Protein AF-E3QR53-F1 (afdb_monomer)

Mean predicted aligned error: 7.01 Å

Secondary structure (DSSP, 8-state):
-HHHHHHHHH-TT----THHHHHTGGGTT-GGGS-SSHHHHHHHHHHHGGGSHHHIIIIIHHHHHHHHHHHHHHHHHHHHHHTT-----HHHHHHHHHHHHHHHHH-TT----SSHHHHHHHHT--GGGS----SSSPP----PPPPHHHHHHHHHHHHHHHHHTSSSTHHHHTT-

Sequence (176 aa):
MRQAKDIPTRRREFDKSSFLPDGMESMGYLHGIYTTGDKFKSNRQLIQDRMTSSFLDNHVGPAVLNKGLELVELWWLRAKLARGRPFSVKKDLEYTSLGVMLDFAFGSNWKHTALGPQVQLLSRLALEDIDIKTVDDPVSLPTVPLADFPNSVYEAPEVVEKTINALMPKLQTWWW

Structure (mmCIF, N/CA/C/O backbone):
data_AF-E3QR53-F1
#
_entry.id   AF-E3QR53-F1
#
loop_
_atom_site.group_PDB
_atom_site.id
_atom_site.type_symbol
_atom_site.label_atom_id
_atom_site.label_alt_id
_atom_site.label_comp_id
_atom_site.label_asym_id
_atom_site.label_entity_id
_atom_site.label_seq_id
_atom_site.pdbx_PDB_ins_code
_atom_site.Cartn_x
_atom_site.Cartn_y
_atom_site.Cartn_z
_atom_site.occupancy
_atom_site.B_iso_or_equiv
_atom_site.auth_seq_id
_atom_site.auth_comp_id
_atom_site.auth_asym_id
_atom_site.auth_atom_id
_atom_site.pdbx_PDB_model_num
ATOM 1 N N . MET A 1 1 ? 10.422 -17.665 24.958 1.00 70.44 1 MET A N 1
ATOM 2 C CA . MET A 1 1 ? 9.222 -17.615 24.081 1.00 70.44 1 MET A CA 1
ATOM 3 C C . MET A 1 1 ? 7.888 -17.871 24.798 1.00 70.44 1 MET A C 1
ATOM 5 O O . MET A 1 1 ? 6.932 -17.186 24.470 1.00 70.44 1 MET A O 1
ATOM 9 N N . ARG A 1 2 ? 7.779 -18.776 25.790 1.00 83.19 2 ARG A N 1
ATOM 10 C CA . ARG A 1 2 ? 6.499 -19.046 26.493 1.00 83.19 2 ARG A CA 1
ATOM 11 C C . ARG A 1 2 ? 5.877 -17.816 27.175 1.00 83.19 2 ARG A C 1
ATOM 13 O O . ARG A 1 2 ? 4.699 -17.553 26.982 1.00 83.19 2 ARG A O 1
ATOM 20 N N . GLN A 1 3 ? 6.677 -17.038 27.904 1.00 85.12 3 GLN A N 1
ATOM 21 C CA . GLN A 1 3 ? 6.207 -15.852 28.630 1.00 85.12 3 GLN A CA 1
ATOM 22 C C . GLN A 1 3 ? 5.618 -14.777 27.702 1.00 85.12 3 GLN A C 1
ATOM 24 O O . GLN A 1 3 ? 4.550 -14.249 27.981 1.00 85.12 3 GLN A O 1
ATOM 29 N N . ALA A 1 4 ? 6.260 -14.523 26.557 1.00 88.44 4 ALA A N 1
ATOM 30 C CA . ALA A 1 4 ? 5.781 -13.555 25.568 1.00 88.44 4 ALA A CA 1
ATOM 31 C C . ALA A 1 4 ? 4.427 -13.946 24.946 1.00 88.44 4 ALA A C 1
ATOM 33 O O . ALA A 1 4 ? 3.673 -13.075 24.538 1.00 88.44 4 ALA A O 1
ATOM 34 N N . LYS A 1 5 ? 4.099 -15.246 24.901 1.00 89.25 5 LYS A N 1
ATOM 35 C CA . LYS A 1 5 ? 2.783 -15.745 24.473 1.00 89.25 5 LYS A CA 1
ATOM 36 C C . LYS A 1 5 ? 1.761 -15.729 25.610 1.00 89.25 5 LYS A C 1
ATOM 38 O O . LYS A 1 5 ? 0.599 -15.407 25.375 1.00 89.25 5 LYS A O 1
ATOM 43 N N . ASP A 1 6 ? 2.176 -16.087 26.825 1.00 92.25 6 ASP A N 1
ATOM 44 C CA . ASP A 1 6 ? 1.280 -16.147 27.986 1.00 92.25 6 ASP A CA 1
ATOM 45 C C . ASP A 1 6 ? 0.747 -14.753 28.363 1.00 92.25 6 ASP A C 1
ATOM 47 O O . ASP A 1 6 ? -0.426 -14.649 28.716 1.00 92.25 6 ASP A O 1
ATOM 51 N N . ILE A 1 7 ? 1.556 -13.692 28.226 1.00 91.50 7 ILE A N 1
ATOM 52 C CA . ILE A 1 7 ? 1.143 -12.306 28.517 1.00 91.50 7 ILE A CA 1
ATOM 53 C C . ILE A 1 7 ? -0.128 -11.905 27.734 1.00 91.50 7 ILE A C 1
ATOM 55 O O . ILE A 1 7 ? -1.144 -11.676 28.380 1.00 91.50 7 ILE A O 1
ATOM 59 N N . PRO A 1 8 ? -0.158 -11.896 26.385 1.00 89.31 8 PRO A N 1
ATOM 60 C CA . PRO A 1 8 ? -1.335 -11.450 25.635 1.00 89.31 8 PRO A CA 1
ATOM 61 C C . PRO A 1 8 ? -2.498 -12.457 25.598 1.00 89.31 8 PRO A C 1
ATOM 63 O O . PRO A 1 8 ? -3.593 -12.090 25.185 1.00 89.31 8 PRO A O 1
ATOM 66 N N . THR A 1 9 ? -2.291 -13.731 25.967 1.00 88.38 9 THR A N 1
ATOM 67 C CA . THR A 1 9 ? -3.323 -14.782 25.796 1.00 88.38 9 THR A CA 1
ATOM 68 C C . THR A 1 9 ? -3.925 -15.316 27.092 1.00 88.38 9 THR A C 1
ATOM 70 O O . THR A 1 9 ? -5.036 -15.846 27.064 1.00 88.38 9 THR A O 1
ATOM 73 N N . ARG A 1 10 ? -3.214 -15.226 28.224 1.00 85.94 10 ARG A N 1
ATOM 74 C CA . ARG A 1 10 ? -3.618 -15.882 29.484 1.00 85.94 10 ARG A CA 1
ATOM 75 C C . ARG A 1 10 ? -3.564 -14.983 30.713 1.00 85.94 10 ARG A C 1
ATOM 77 O O . ARG A 1 10 ? -4.219 -15.303 31.701 1.00 85.94 10 ARG A O 1
ATOM 84 N N . ARG A 1 11 ? -2.796 -13.895 30.679 1.00 88.94 11 ARG A N 1
ATOM 85 C CA . ARG A 1 11 ? -2.593 -12.997 31.821 1.00 88.94 11 ARG A CA 1
ATOM 86 C C . ARG A 1 11 ? -3.458 -11.749 31.650 1.00 88.94 11 ARG A C 1
ATOM 88 O O . ARG A 1 11 ? -3.146 -10.886 30.842 1.00 88.94 11 ARG A O 1
ATOM 95 N N . ARG A 1 12 ? -4.572 -11.679 32.383 1.00 85.75 12 ARG A N 1
ATOM 96 C CA . ARG A 1 12 ? -5.559 -10.585 32.271 1.00 85.75 12 ARG A CA 1
ATOM 97 C C . ARG A 1 12 ? -5.142 -9.303 32.990 1.00 85.75 12 ARG A C 1
ATOM 99 O O . ARG A 1 12 ? -5.766 -8.272 32.789 1.00 85.75 12 ARG A O 1
ATOM 106 N N . GLU A 1 13 ? -4.123 -9.371 33.837 1.00 88.81 13 GLU A N 1
ATOM 107 C CA . GLU A 1 13 ? -3.541 -8.207 34.509 1.00 88.81 13 GLU A CA 1
ATOM 108 C C . GLU A 1 13 ? -2.696 -7.328 33.575 1.00 88.81 13 GLU A C 1
ATOM 110 O O . GLU A 1 13 ? -2.338 -6.216 33.952 1.00 88.81 13 GLU A O 1
ATOM 115 N N . PHE A 1 14 ? -2.369 -7.817 32.374 1.00 89.06 14 PHE A N 1
ATOM 116 C CA . PHE A 1 14 ? -1.702 -7.035 31.342 1.00 89.06 14 PHE A CA 1
ATOM 117 C C . PHE A 1 14 ? -2.712 -6.635 30.269 1.00 89.06 14 PHE A C 1
ATOM 119 O O . PHE A 1 14 ? -3.423 -7.475 29.722 1.00 89.06 14 PHE A O 1
ATOM 126 N N . ASP A 1 15 ? -2.728 -5.349 29.942 1.00 88.81 15 ASP A N 1
ATO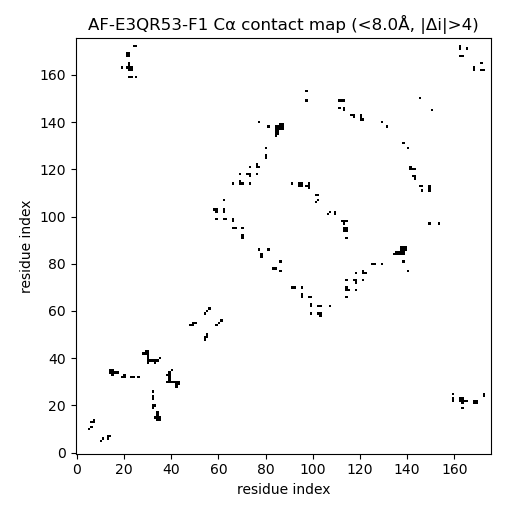M 127 C CA . ASP A 1 15 ? -3.497 -4.783 28.837 1.00 88.81 15 ASP A CA 1
ATOM 128 C C . ASP A 1 15 ? -2.623 -3.769 28.084 1.00 88.81 15 ASP A C 1
ATOM 130 O O . ASP A 1 15 ? -1.467 -3.526 28.453 1.00 88.81 15 ASP A O 1
ATOM 134 N N . LYS A 1 16 ? -3.156 -3.185 27.010 1.00 85.31 16 LYS A N 1
ATOM 135 C CA . LYS A 1 16 ? -2.484 -2.117 26.264 1.00 85.31 16 LYS A CA 1
ATOM 136 C C . LYS A 1 16 ? -2.142 -0.951 27.194 1.00 85.31 16 LYS A C 1
ATOM 138 O O . LYS A 1 16 ? -2.929 -0.586 28.067 1.00 85.31 16 LYS A O 1
ATOM 143 N N . SER A 1 17 ? -0.974 -0.348 26.980 1.00 83.62 17 SER A N 1
ATOM 144 C CA . SER A 1 17 ? -0.556 0.828 27.741 1.00 83.62 17 SER A CA 1
ATOM 145 C C . SER A 1 17 ? -1.485 2.013 27.472 1.00 83.62 17 SER A C 1
ATOM 147 O O . SER A 1 17 ? -2.003 2.169 26.368 1.00 83.62 17 SER A O 1
ATOM 149 N N . SER A 1 18 ? -1.646 2.893 28.463 1.00 75.56 18 SER A N 1
ATOM 150 C CA . SER A 1 18 ? -2.372 4.162 28.303 1.00 75.56 18 SER A CA 1
ATOM 151 C C . SER A 1 18 ? -1.655 5.158 27.385 1.00 75.56 18 SER A C 1
ATOM 153 O O . SER A 1 18 ? -2.280 6.086 26.892 1.00 75.56 18 SER A O 1
ATOM 155 N N . PHE A 1 19 ? -0.362 4.950 27.120 1.00 77.94 19 PHE A N 1
ATOM 156 C CA . PHE A 1 19 ? 0.415 5.735 26.157 1.00 77.94 19 PHE A CA 1
ATOM 157 C C . PHE A 1 19 ? -0.073 5.540 24.712 1.00 77.94 19 PHE A C 1
ATOM 159 O O . PHE A 1 19 ? -0.019 6.455 23.899 1.00 77.94 19 PHE A O 1
ATOM 166 N N . LEU A 1 20 ? -0.570 4.343 24.393 1.00 74.62 20 LEU A N 1
ATOM 167 C CA . LEU A 1 20 ? -0.994 3.976 23.045 1.00 74.62 20 LEU A CA 1
ATOM 168 C C . LEU A 1 20 ? -2.220 4.783 22.563 1.00 74.62 20 LEU A C 1
ATOM 170 O O . LEU A 1 20 ? -2.149 5.318 21.458 1.00 74.62 20 LEU A O 1
ATOM 174 N N . PRO A 1 21 ? -3.303 4.952 23.354 1.00 76.88 21 PRO A N 1
ATOM 175 C CA . PRO A 1 21 ? -4.381 5.870 22.992 1.00 76.88 21 PRO A CA 1
ATOM 176 C C . PRO A 1 21 ? -3.926 7.322 22.820 1.00 76.88 21 PRO A C 1
ATOM 178 O O . PRO A 1 21 ? -4.388 7.972 21.890 1.00 76.88 21 PRO A O 1
ATOM 181 N N . ASP A 1 22 ? -3.011 7.815 23.662 1.00 76.12 22 ASP A N 1
ATOM 182 C CA . ASP A 1 22 ? -2.521 9.199 23.586 1.00 76.12 22 ASP A CA 1
ATOM 183 C C . ASP A 1 22 ? -1.743 9.464 22.281 1.00 76.12 22 ASP A C 1
ATOM 185 O O . ASP A 1 22 ? -1.883 10.524 21.679 1.00 76.12 22 ASP A O 1
ATOM 189 N N . GLY A 1 23 ? -0.940 8.500 21.819 1.00 75.00 23 GLY A N 1
ATOM 190 C CA . GLY A 1 23 ? -0.189 8.609 20.561 1.00 75.00 23 GLY A CA 1
ATOM 191 C C . GLY A 1 23 ? -1.020 8.363 19.296 1.00 75.00 23 GLY A C 1
ATOM 192 O O . GLY A 1 23 ? -0.602 8.742 18.207 1.00 75.00 23 GLY A O 1
ATOM 193 N N . MET A 1 24 ? -2.187 7.726 19.424 1.00 78.38 24 MET A N 1
ATOM 194 C CA . MET A 1 24 ? -3.050 7.332 18.302 1.00 78.38 24 MET A CA 1
ATOM 195 C C . MET A 1 24 ? -4.405 8.048 18.315 1.00 78.38 24 MET A C 1
ATOM 197 O O . MET A 1 24 ? -5.355 7.573 17.696 1.00 78.38 24 MET A O 1
ATOM 201 N N . GLU A 1 25 ? -4.517 9.177 19.013 1.00 76.94 25 GLU A N 1
ATOM 202 C CA . GLU A 1 25 ? -5.776 9.914 19.172 1.00 76.94 25 GLU A CA 1
ATOM 203 C C . GLU A 1 25 ? -6.390 10.331 17.822 1.00 76.94 25 GLU A C 1
ATOM 205 O O . GLU A 1 25 ? -7.600 10.220 17.619 1.00 76.94 25 GLU A O 1
ATOM 210 N N . SER A 1 26 ? -5.542 10.678 16.848 1.00 75.12 26 SER A N 1
ATOM 211 C CA . SER A 1 26 ? -5.938 11.005 15.470 1.00 75.12 26 SER A CA 1
ATOM 212 C C . SER A 1 26 ? -6.631 9.853 14.725 1.00 75.12 26 SER A C 1
ATOM 214 O O . SER A 1 26 ? -7.289 10.077 13.711 1.00 75.12 26 SER A O 1
ATOM 216 N N . MET A 1 27 ? -6.545 8.618 15.235 1.00 78.19 27 MET A N 1
ATOM 217 C CA . MET A 1 27 ? -7.224 7.440 14.679 1.00 78.19 27 MET A CA 1
ATOM 218 C C . MET A 1 27 ? -8.700 7.340 15.117 1.00 78.19 27 MET A C 1
ATOM 220 O O . MET A 1 27 ? -9.371 6.342 14.827 1.00 78.19 27 MET A O 1
ATOM 224 N N . GLY A 1 28 ? -9.226 8.356 15.811 1.00 83.19 28 GLY A N 1
ATOM 225 C CA . GLY A 1 28 ? -10.649 8.527 16.099 1.00 83.19 28 GLY A CA 1
ATOM 226 C C . GLY A 1 28 ? -11.225 7.415 16.974 1.00 83.19 28 GLY A C 1
ATOM 227 O O . GLY A 1 28 ? -10.882 7.291 18.142 1.00 83.19 28 GLY A O 1
ATOM 228 N N . TYR A 1 29 ? -12.130 6.604 16.421 1.00 86.06 29 TYR A N 1
ATOM 229 C CA . TYR A 1 29 ? -12.790 5.499 17.136 1.00 86.06 29 TYR A CA 1
ATOM 230 C C . TYR A 1 29 ? -12.204 4.121 16.790 1.00 86.06 29 TYR A C 1
ATOM 232 O O . TYR A 1 29 ? -12.836 3.086 17.022 1.00 86.06 29 TYR A O 1
ATOM 240 N N . LEU A 1 30 ? -10.989 4.069 16.229 1.00 87.19 30 LEU A N 1
ATOM 241 C CA . LEU A 1 30 ? -10.327 2.804 15.923 1.00 87.19 30 LEU A CA 1
ATOM 242 C C . LEU A 1 30 ? -10.189 1.948 17.191 1.00 87.19 30 LEU A C 1
ATOM 244 O O . LEU A 1 30 ? -9.540 2.336 18.155 1.00 87.19 30 LEU A O 1
ATOM 248 N N . HIS A 1 31 ? -10.705 0.717 17.159 1.00 89.62 31 HIS A N 1
ATOM 249 C CA . HIS A 1 31 ? -10.634 -0.226 18.284 1.00 89.62 31 HIS A CA 1
ATOM 250 C C . HIS A 1 31 ? -9.219 -0.410 18.874 1.00 89.62 31 HIS A C 1
ATOM 252 O O . HIS A 1 31 ? -9.073 -0.703 20.059 1.00 89.62 31 HIS A O 1
ATOM 258 N N . GLY A 1 32 ? -8.172 -0.233 18.063 1.00 84.81 32 GLY A N 1
ATOM 259 C CA . GLY A 1 32 ? -6.767 -0.299 18.464 1.00 84.81 32 GLY A CA 1
ATOM 260 C C . GLY A 1 32 ? -6.413 0.593 19.655 1.00 84.81 32 GLY A C 1
ATOM 261 O O . GLY A 1 32 ? -5.653 0.137 20.511 1.00 84.81 32 GLY A O 1
ATOM 262 N N . ILE A 1 33 ? -7.031 1.773 19.770 1.00 87.31 33 ILE A N 1
ATOM 263 C CA . ILE A 1 33 ? -6.704 2.777 20.795 1.00 87.31 33 ILE A CA 1
ATOM 264 C C . ILE A 1 33 ? -7.293 2.449 22.173 1.00 87.31 33 ILE A C 1
ATOM 266 O O . ILE A 1 33 ? -6.810 2.937 23.187 1.00 87.31 33 ILE A O 1
ATOM 270 N N . TYR A 1 34 ? -8.340 1.622 22.238 1.00 88.38 34 TYR A N 1
ATOM 271 C CA . TYR A 1 34 ? -8.996 1.295 23.503 1.00 88.38 34 TYR A CA 1
ATOM 272 C C . TYR A 1 34 ? -8.296 0.141 24.220 1.00 88.38 34 TYR A C 1
ATOM 274 O O . TYR A 1 34 ? -7.905 -0.855 23.596 1.00 88.38 34 TYR A O 1
ATOM 282 N N . THR A 1 35 ? -8.224 0.246 25.547 1.00 89.06 35 THR A N 1
ATOM 283 C CA . THR A 1 35 ? -7.989 -0.894 26.438 1.00 89.06 35 THR A CA 1
ATOM 284 C C . THR A 1 35 ? -9.119 -1.916 26.310 1.00 89.06 35 THR A C 1
ATOM 286 O O . THR A 1 35 ? -10.215 -1.622 25.816 1.00 89.06 35 THR A O 1
ATOM 289 N N . THR A 1 36 ? -8.848 -3.149 26.718 1.00 88.81 36 THR A N 1
ATOM 290 C CA . THR A 1 36 ? -9.786 -4.261 26.610 1.00 88.81 36 THR A CA 1
ATOM 291 C C . THR A 1 36 ? -11.027 -3.989 27.466 1.00 88.81 36 THR A C 1
ATOM 293 O O . THR A 1 36 ? -10.974 -3.924 28.688 1.00 88.81 36 THR A O 1
ATOM 296 N N . GLY A 1 37 ? -12.181 -3.849 26.817 1.00 90.44 37 GLY A N 1
ATOM 297 C CA . GLY A 1 37 ? -13.440 -3.485 27.465 1.00 90.44 37 GLY A CA 1
ATOM 298 C C . GLY A 1 37 ? -14.566 -3.320 26.451 1.00 90.44 37 GLY A C 1
ATOM 299 O O . GLY A 1 37 ? -14.432 -3.727 25.295 1.00 90.44 37 GLY A O 1
ATOM 300 N N . ASP A 1 38 ? -15.678 -2.716 26.860 1.00 94.38 38 ASP A N 1
ATOM 301 C CA . ASP A 1 38 ? -16.869 -2.632 26.006 1.00 94.38 38 ASP A CA 1
ATOM 302 C C . ASP A 1 38 ? -16.656 -1.734 24.784 1.00 94.38 38 ASP A C 1
ATOM 304 O O . ASP A 1 38 ? -17.037 -2.123 23.683 1.00 94.38 38 ASP A O 1
ATOM 308 N N . LYS A 1 39 ? -15.941 -0.607 24.933 1.00 91.25 39 LYS A N 1
ATOM 309 C CA . LYS A 1 39 ? -15.548 0.253 23.799 1.00 91.25 39 LYS A CA 1
ATOM 310 C C . LYS A 1 39 ? -14.641 -0.472 22.804 1.00 91.25 39 LYS A C 1
ATOM 312 O O . LYS A 1 39 ? -14.828 -0.340 21.600 1.00 91.25 39 LYS A O 1
ATOM 317 N N . PHE A 1 40 ? -13.673 -1.256 23.279 1.00 91.88 40 PHE A N 1
ATOM 318 C CA . PHE A 1 40 ? -12.843 -2.075 22.395 1.00 91.88 40 PHE A CA 1
ATOM 319 C C . PHE A 1 40 ? -13.688 -3.100 21.633 1.00 91.88 40 PHE A C 1
ATOM 321 O O . PHE A 1 40 ? -13.560 -3.214 20.415 1.00 91.88 40 PHE A O 1
ATOM 328 N N . LYS A 1 41 ? -14.571 -3.823 22.335 1.00 93.06 41 LYS A N 1
ATOM 329 C CA . LYS A 1 41 ? -15.431 -4.852 21.734 1.00 93.06 41 LYS A CA 1
ATOM 330 C C . LYS A 1 41 ? -16.367 -4.264 20.682 1.00 93.06 41 LYS A C 1
ATOM 332 O O . LYS A 1 41 ? -16.395 -4.789 19.572 1.00 93.06 41 LYS A O 1
ATOM 337 N N . SER A 1 42 ? -17.083 -3.185 21.005 1.00 94.06 42 SER A N 1
ATOM 338 C CA . SER A 1 42 ? -18.052 -2.572 20.090 1.00 94.06 42 SER A CA 1
ATOM 339 C C . SER A 1 42 ? -17.376 -2.039 18.827 1.00 94.06 42 SER A C 1
ATOM 341 O O . SER A 1 42 ? -17.800 -2.368 17.725 1.00 94.06 42 SER A O 1
ATOM 343 N N . ASN A 1 43 ? -16.262 -1.312 18.956 1.00 92.44 43 ASN A N 1
ATOM 344 C CA . ASN A 1 43 ? -15.543 -0.787 17.791 1.00 92.44 43 ASN A CA 1
ATOM 345 C C . ASN A 1 43 ? -14.866 -1.894 16.971 1.00 92.44 43 ASN A C 1
ATOM 347 O O . ASN A 1 43 ? -14.784 -1.796 15.749 1.00 92.44 43 ASN A O 1
ATOM 351 N N . ARG A 1 44 ? -14.396 -2.974 17.611 1.00 92.44 44 ARG A N 1
ATOM 352 C CA . ARG A 1 44 ? -13.829 -4.123 16.892 1.00 92.44 44 ARG A CA 1
ATOM 353 C C . ARG A 1 44 ? -14.898 -4.854 16.078 1.00 92.44 44 ARG A C 1
ATOM 355 O O . ARG A 1 44 ? -14.602 -5.286 14.966 1.00 92.44 44 ARG A O 1
ATOM 362 N N . GLN A 1 45 ? -16.118 -4.979 16.603 1.00 92.06 45 GLN A N 1
ATOM 363 C CA . GLN A 1 45 ? -17.236 -5.614 15.897 1.00 92.06 45 GLN A CA 1
ATOM 364 C C . GLN A 1 45 ? -17.565 -4.909 14.574 1.00 92.06 45 GLN A C 1
ATOM 366 O O . GLN A 1 45 ? -17.871 -5.593 13.607 1.00 92.06 45 GLN A O 1
ATOM 371 N N . LEU A 1 46 ? -17.396 -3.583 14.488 1.00 89.81 46 LEU A N 1
ATOM 372 C CA . LEU A 1 46 ? -17.641 -2.818 13.255 1.00 89.81 46 LEU A CA 1
ATOM 373 C C . LEU A 1 46 ? -16.760 -3.251 12.071 1.00 89.81 46 LEU A C 1
ATOM 375 O O . LEU A 1 46 ? -17.157 -3.100 10.919 1.00 89.81 46 LEU A O 1
ATOM 379 N N . ILE A 1 47 ? -15.555 -3.762 12.343 1.00 86.06 47 ILE A N 1
ATOM 380 C CA . ILE A 1 47 ? -14.566 -4.119 11.312 1.00 86.06 47 ILE A CA 1
ATOM 381 C C . ILE A 1 47 ? -14.432 -5.640 11.177 1.00 86.06 47 ILE A C 1
ATOM 383 O O . ILE A 1 47 ? -13.999 -6.132 10.138 1.00 86.06 47 ILE A O 1
ATOM 387 N N . GLN A 1 48 ? -14.812 -6.410 12.201 1.00 86.94 48 GLN A N 1
ATOM 388 C CA . GLN A 1 48 ? -14.568 -7.852 12.254 1.00 86.94 48 GLN A CA 1
ATOM 389 C C . GLN A 1 48 ? -15.141 -8.611 11.047 1.00 86.94 48 GLN A C 1
ATOM 391 O O . GLN A 1 48 ? -14.483 -9.524 10.547 1.00 86.94 48 GLN A O 1
ATOM 396 N N . ASP A 1 49 ? -16.307 -8.209 10.541 1.00 87.00 49 ASP A N 1
ATOM 397 C CA . ASP A 1 49 ? -16.943 -8.871 9.395 1.00 87.00 49 ASP A CA 1
ATOM 398 C C . ASP A 1 49 ? -16.125 -8.723 8.097 1.00 87.00 49 ASP A C 1
ATOM 400 O O . ASP A 1 49 ? -16.138 -9.615 7.243 1.00 87.00 49 ASP A O 1
ATOM 404 N N . ARG A 1 50 ? -15.314 -7.657 7.994 1.00 83.94 50 ARG A N 1
ATOM 405 C CA . ARG A 1 50 ? -14.366 -7.401 6.890 1.00 83.94 50 ARG A CA 1
ATOM 406 C C . ARG A 1 50 ? -13.089 -8.241 6.972 1.00 83.94 50 ARG A C 1
ATOM 408 O O . ARG A 1 50 ? -12.252 -8.164 6.084 1.00 83.94 50 ARG A O 1
ATOM 415 N N . MET A 1 51 ? -12.934 -9.043 8.022 1.00 88.12 51 MET A N 1
ATOM 416 C CA . MET A 1 51 ? -11.790 -9.941 8.215 1.00 88.12 51 MET A CA 1
ATOM 417 C C . MET A 1 51 ? -12.207 -11.417 8.234 1.00 88.12 51 MET A C 1
ATOM 419 O O . MET A 1 51 ? -11.416 -12.283 8.606 1.00 88.12 51 MET A O 1
ATOM 423 N N . THR A 1 52 ? -13.454 -11.722 7.864 1.00 92.25 52 THR A N 1
ATOM 424 C CA . THR A 1 52 ? -13.920 -13.106 7.709 1.00 92.25 52 THR A CA 1
ATOM 425 C C . THR A 1 52 ? -13.253 -13.760 6.503 1.00 92.25 52 THR A C 1
ATOM 427 O O . THR A 1 52 ? -12.970 -13.084 5.518 1.00 92.25 52 THR A O 1
ATOM 430 N N . SER A 1 53 ? -13.046 -15.081 6.536 1.00 92.81 53 SER A N 1
ATOM 431 C CA . SER A 1 53 ? -12.471 -15.811 5.394 1.00 92.81 53 SER A CA 1
ATOM 432 C C . SER A 1 53 ? -13.255 -15.563 4.107 1.00 92.81 53 SER A C 1
ATOM 434 O O . SER A 1 53 ? -12.661 -15.238 3.095 1.00 92.81 53 SER A O 1
ATOM 436 N N . SER A 1 54 ? -14.592 -15.578 4.173 1.00 93.00 54 SER A N 1
ATOM 437 C CA . SER A 1 54 ? -15.442 -15.267 3.017 1.00 93.00 54 SER A CA 1
ATOM 438 C C . SER A 1 54 ? -15.189 -13.861 2.464 1.00 93.00 54 SER A C 1
ATOM 440 O O . SER A 1 54 ? -15.092 -13.690 1.252 1.00 93.00 54 SER A O 1
ATOM 442 N N . PHE A 1 55 ? -15.049 -12.846 3.324 1.00 89.81 55 PHE A N 1
ATOM 443 C CA . PHE A 1 55 ? -14.741 -11.497 2.853 1.00 89.81 55 PHE A CA 1
ATOM 444 C C . PHE A 1 55 ? -13.343 -11.420 2.227 1.00 89.81 55 PHE A C 1
ATOM 446 O O . PHE A 1 55 ? -13.174 -10.839 1.154 1.00 89.81 55 PHE A O 1
ATOM 453 N N . LEU A 1 56 ? -12.347 -12.021 2.883 1.00 91.69 56 LEU A N 1
ATOM 454 C CA . LEU A 1 56 ? -10.973 -12.046 2.392 1.00 91.69 56 LEU A CA 1
ATOM 455 C C . LEU A 1 56 ? -10.880 -12.761 1.040 1.00 91.69 56 LEU A C 1
ATOM 457 O O . LEU A 1 56 ? -10.293 -12.208 0.119 1.00 91.69 56 LEU A O 1
ATOM 461 N N . ASP A 1 57 ? -11.517 -13.916 0.886 1.00 93.75 57 ASP A N 1
ATOM 462 C CA . ASP A 1 57 ? -11.463 -14.708 -0.345 1.00 93.75 57 ASP A CA 1
ATOM 463 C C . ASP A 1 57 ? -12.213 -14.031 -1.500 1.00 93.75 57 ASP A C 1
ATOM 465 O O . ASP A 1 57 ? -11.729 -14.026 -2.629 1.00 93.75 57 ASP A O 1
ATOM 469 N N . ASN A 1 58 ? -13.371 -13.420 -1.229 1.00 91.62 58 ASN A N 1
ATOM 470 C CA . ASN A 1 58 ? -14.227 -12.862 -2.280 1.00 91.62 58 ASN A CA 1
ATOM 471 C C . ASN A 1 58 ? -13.902 -11.409 -2.655 1.00 91.62 58 ASN A C 1
ATOM 473 O O . ASN A 1 58 ? -14.277 -10.972 -3.742 1.00 91.62 58 ASN A O 1
ATOM 477 N N . HIS A 1 59 ? -13.228 -10.649 -1.785 1.00 88.62 59 HIS A N 1
ATOM 478 C CA . HIS A 1 59 ? -12.911 -9.238 -2.039 1.00 88.62 59 HIS A CA 1
ATOM 479 C C . HIS A 1 59 ? -11.409 -8.957 -2.015 1.00 88.62 59 HIS A C 1
ATOM 481 O O . HIS A 1 59 ? -10.877 -8.377 -2.960 1.00 88.62 59 HIS A O 1
ATOM 487 N N . VAL A 1 60 ? -10.706 -9.395 -0.968 1.00 90.81 60 VAL A N 1
ATOM 488 C CA . VAL A 1 60 ? -9.275 -9.083 -0.803 1.00 90.81 60 VAL A CA 1
ATOM 489 C C . VAL A 1 60 ? -8.404 -9.917 -1.732 1.00 90.81 60 VAL A C 1
ATOM 491 O O . VAL A 1 60 ? -7.479 -9.382 -2.335 1.00 90.81 60 VAL A O 1
ATOM 494 N N . GLY A 1 61 ? -8.718 -11.199 -1.905 1.00 93.56 61 GLY A N 1
ATOM 495 C CA . GLY A 1 61 ? -8.025 -12.098 -2.824 1.00 93.56 61 GLY A CA 1
ATOM 496 C C . GLY A 1 61 ? -7.986 -11.547 -4.253 1.00 93.56 61 GLY A C 1
ATOM 497 O O . GLY A 1 61 ? -6.892 -11.381 -4.794 1.00 93.56 61 GLY A O 1
ATOM 498 N N . PRO A 1 62 ? -9.138 -11.186 -4.852 1.00 93.31 62 PRO A N 1
ATOM 499 C CA . PRO A 1 62 ? -9.181 -10.541 -6.161 1.00 93.31 62 PRO A CA 1
ATOM 500 C C . PRO A 1 62 ? -8.396 -9.227 -6.224 1.00 93.31 62 PRO A C 1
ATOM 502 O O . PRO A 1 62 ? -7.666 -9.015 -7.190 1.00 93.31 62 PRO A O 1
ATOM 505 N N . ALA A 1 63 ? -8.483 -8.372 -5.198 1.00 92.25 63 ALA A N 1
ATOM 506 C CA . ALA A 1 63 ? -7.716 -7.125 -5.140 1.00 92.25 63 ALA A CA 1
ATOM 507 C C . ALA A 1 63 ? -6.198 -7.385 -5.160 1.00 92.25 63 ALA A C 1
ATOM 509 O O . ALA A 1 63 ? -5.465 -6.783 -5.948 1.00 92.25 63 ALA A O 1
ATOM 510 N N . VAL A 1 64 ? -5.726 -8.332 -4.342 1.00 94.50 64 VAL A N 1
ATOM 511 C CA . VAL A 1 64 ? -4.318 -8.755 -4.295 1.00 94.50 64 VAL A CA 1
ATOM 512 C C . VAL A 1 64 ? -3.877 -9.341 -5.631 1.00 94.50 64 VAL A C 1
ATOM 514 O O . VAL A 1 64 ? -2.805 -8.986 -6.114 1.00 94.50 64 VAL A O 1
ATOM 517 N N . LEU A 1 65 ? -4.691 -10.199 -6.250 1.00 95.06 65 LEU A N 1
ATOM 518 C CA . LEU A 1 65 ? -4.374 -10.788 -7.550 1.00 95.06 65 LEU A CA 1
ATOM 519 C C . LEU A 1 65 ? -4.259 -9.710 -8.634 1.00 95.06 65 LEU A C 1
ATOM 521 O O . LEU A 1 65 ? -3.260 -9.671 -9.346 1.00 95.06 65 LEU A O 1
ATOM 525 N N . ASN A 1 66 ? -5.237 -8.808 -8.725 1.00 92.38 66 ASN A N 1
ATOM 526 C CA . ASN A 1 66 ? -5.250 -7.738 -9.723 1.00 92.38 66 ASN A CA 1
ATOM 527 C C . ASN A 1 66 ? -4.028 -6.821 -9.578 1.00 92.38 66 ASN A C 1
ATOM 529 O O . ASN A 1 66 ? -3.328 -6.559 -10.556 1.00 92.38 66 ASN A O 1
ATOM 533 N N . LYS A 1 67 ? -3.718 -6.383 -8.351 1.00 93.50 67 LYS A N 1
ATOM 534 C CA . LYS A 1 67 ? -2.536 -5.546 -8.092 1.00 93.50 67 LYS A CA 1
ATOM 535 C C . LYS A 1 67 ? -1.226 -6.311 -8.248 1.00 93.50 67 LYS A C 1
ATOM 537 O O . LYS A 1 67 ? -0.241 -5.730 -8.693 1.00 93.50 67 LYS A O 1
ATOM 542 N N . GLY A 1 68 ? -1.220 -7.608 -7.959 1.00 95.12 68 GLY A N 1
ATOM 543 C CA . GLY A 1 68 ? -0.090 -8.492 -8.227 1.00 95.12 68 GLY A CA 1
ATOM 544 C C . GLY A 1 68 ? 0.214 -8.617 -9.721 1.00 95.12 68 GLY A C 1
ATOM 545 O O . GLY A 1 68 ? 1.377 -8.560 -10.108 1.00 95.12 68 GLY A O 1
ATOM 546 N N . LEU A 1 69 ? -0.811 -8.724 -10.570 1.00 95.50 69 LEU A N 1
ATOM 547 C CA . LEU A 1 69 ? -0.637 -8.745 -12.025 1.00 95.50 69 LEU A CA 1
ATOM 548 C C . LEU A 1 69 ? -0.099 -7.404 -12.554 1.00 95.50 69 LEU A C 1
ATOM 550 O O . LEU A 1 69 ? 0.851 -7.412 -13.335 1.00 95.50 69 LEU A O 1
ATOM 554 N N . GLU A 1 70 ? -0.624 -6.269 -12.072 1.00 93.94 70 GLU A N 1
ATOM 555 C CA . GLU A 1 70 ? -0.083 -4.929 -12.387 1.00 93.94 70 GLU A CA 1
ATOM 556 C C . GLU A 1 70 ? 1.394 -4.794 -11.964 1.00 93.94 70 GLU A C 1
ATOM 558 O O . GLU A 1 70 ? 2.212 -4.233 -12.696 1.00 93.94 70 GLU A O 1
ATOM 563 N N . LEU A 1 71 ? 1.762 -5.334 -10.797 1.00 96.94 71 LEU A N 1
ATOM 564 C CA . LEU A 1 71 ? 3.143 -5.338 -10.306 1.00 96.94 71 LEU A CA 1
ATOM 565 C C . LEU A 1 71 ? 4.068 -6.183 -11.194 1.00 96.94 71 LEU A C 1
ATOM 567 O O . LEU A 1 71 ? 5.178 -5.754 -11.511 1.00 96.94 71 LEU A O 1
ATOM 571 N N . VAL A 1 72 ? 3.620 -7.369 -11.614 1.00 97.19 72 VAL A N 1
ATOM 572 C CA . VAL A 1 72 ? 4.388 -8.241 -12.517 1.00 97.19 72 VAL A CA 1
ATOM 573 C C . VAL A 1 72 ? 4.615 -7.562 -13.868 1.00 97.19 72 VAL A C 1
ATOM 575 O O . VAL A 1 72 ? 5.733 -7.602 -14.386 1.00 97.19 72 VAL A O 1
ATOM 578 N N . GLU A 1 73 ? 3.598 -6.897 -14.418 1.00 96.38 73 GLU A N 1
ATOM 579 C CA . GLU A 1 73 ? 3.729 -6.111 -15.649 1.00 96.38 73 GLU A CA 1
ATOM 580 C C . GLU A 1 73 ? 4.752 -4.978 -15.483 1.00 96.38 73 GLU A C 1
ATOM 582 O O . GLU A 1 73 ? 5.653 -4.818 -16.315 1.00 96.38 73 GLU A O 1
ATOM 587 N N . LEU A 1 74 ? 4.674 -4.237 -14.373 1.00 96.06 74 LEU A N 1
ATOM 588 C CA . LEU A 1 74 ? 5.626 -3.174 -14.063 1.00 96.06 74 LEU A CA 1
ATOM 589 C C . LEU A 1 74 ? 7.061 -3.708 -13.985 1.00 96.06 74 LEU A C 1
ATOM 591 O O . LEU A 1 74 ? 7.972 -3.122 -14.571 1.00 96.06 74 LEU A O 1
ATOM 595 N N . TRP A 1 75 ? 7.278 -4.830 -13.301 1.00 96.69 75 TRP A N 1
ATOM 596 C CA . TRP A 1 75 ? 8.600 -5.448 -13.193 1.00 96.69 75 TRP A CA 1
ATOM 597 C C . TRP A 1 75 ? 9.120 -5.978 -14.520 1.00 96.69 75 TRP A C 1
ATOM 599 O O . TRP A 1 75 ? 10.316 -5.853 -14.783 1.00 96.69 75 TRP A O 1
ATOM 609 N N . TRP A 1 76 ? 8.250 -6.506 -15.380 1.00 96.75 76 TRP A N 1
ATOM 610 C CA . TRP A 1 76 ? 8.638 -6.906 -16.729 1.00 96.75 76 TRP A CA 1
ATOM 611 C C . TRP A 1 76 ? 9.129 -5.704 -17.551 1.00 96.75 76 TRP A C 1
ATOM 613 O O . TRP A 1 76 ? 10.200 -5.768 -18.162 1.00 96.75 76 TRP A O 1
ATOM 623 N N . LEU A 1 77 ? 8.410 -4.576 -17.499 1.00 95.50 77 LEU A N 1
ATOM 624 C CA . LEU A 1 77 ? 8.827 -3.327 -18.147 1.00 95.50 77 LEU A CA 1
ATOM 625 C C . LEU A 1 77 ? 10.149 -2.803 -17.574 1.00 95.50 77 LEU A C 1
ATOM 627 O O . LEU A 1 77 ? 11.067 -2.482 -18.333 1.00 95.50 77 LEU A O 1
ATOM 631 N N . ARG A 1 78 ? 10.284 -2.768 -16.242 1.00 94.12 78 ARG A N 1
ATOM 632 C CA . ARG A 1 78 ? 11.526 -2.351 -15.575 1.00 94.12 78 ARG A CA 1
ATOM 633 C C . ARG A 1 78 ? 12.699 -3.237 -15.978 1.00 94.12 78 ARG A C 1
ATOM 635 O O . ARG A 1 78 ? 13.740 -2.707 -16.344 1.00 94.12 78 ARG A O 1
ATOM 642 N N . ALA A 1 79 ? 12.532 -4.557 -15.972 1.00 94.19 79 ALA A N 1
ATOM 643 C CA . ALA A 1 79 ? 13.571 -5.504 -16.367 1.00 94.19 79 ALA A CA 1
ATOM 644 C C . ALA A 1 79 ? 14.008 -5.307 -17.827 1.00 94.19 79 ALA A C 1
ATOM 646 O O . ALA A 1 79 ? 15.209 -5.292 -18.115 1.00 94.19 79 ALA A O 1
ATOM 647 N N . LYS A 1 80 ? 13.051 -5.081 -18.738 1.00 93.75 80 LYS A N 1
ATOM 648 C CA . LYS A 1 80 ? 13.334 -4.771 -20.146 1.00 93.75 80 LYS A CA 1
ATOM 649 C C . LYS A 1 80 ? 14.163 -3.488 -20.286 1.00 93.75 80 LYS A C 1
ATOM 651 O O . LYS A 1 80 ? 15.184 -3.497 -20.971 1.00 93.75 80 LYS A O 1
ATOM 656 N N . LEU A 1 81 ? 13.763 -2.410 -19.609 1.00 92.31 81 LEU A N 1
AT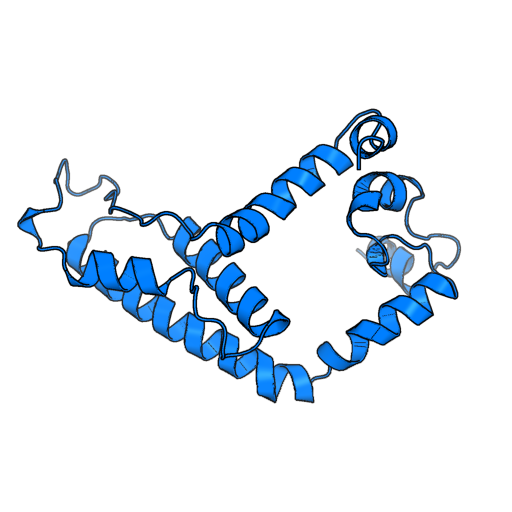OM 657 C CA . LEU A 1 81 ? 14.475 -1.121 -19.623 1.00 92.31 81 LEU A CA 1
ATOM 658 C C . LEU A 1 81 ? 15.843 -1.202 -18.916 1.00 92.31 81 LEU A C 1
ATOM 660 O O . LEU A 1 81 ? 16.821 -0.559 -19.316 1.00 92.31 81 LEU A O 1
ATOM 664 N N . ALA A 1 82 ? 15.941 -2.036 -17.883 1.00 91.56 82 ALA A N 1
ATOM 665 C CA . ALA A 1 82 ? 17.151 -2.226 -17.102 1.00 91.56 82 ALA A CA 1
ATOM 666 C C . ALA A 1 82 ? 18.219 -3.048 -17.834 1.00 91.56 82 ALA A C 1
ATOM 668 O O . ALA A 1 82 ? 19.387 -2.900 -17.502 1.00 91.56 82 ALA A O 1
ATOM 669 N N . ARG A 1 83 ? 17.890 -3.848 -18.859 1.00 90.75 83 ARG A N 1
ATOM 670 C CA . ARG A 1 83 ? 18.883 -4.594 -19.668 1.00 90.75 83 ARG A CA 1
ATOM 671 C C . ARG A 1 83 ? 19.860 -5.431 -18.821 1.00 90.75 83 ARG A C 1
ATOM 673 O O . ARG A 1 83 ? 21.067 -5.387 -19.026 1.00 90.75 83 ARG A O 1
ATOM 680 N N . GLY A 1 84 ? 19.328 -6.168 -17.845 1.00 89.56 84 GLY A N 1
ATOM 681 C CA . GLY A 1 84 ? 20.114 -7.030 -16.949 1.00 89.56 84 GLY A CA 1
ATOM 682 C C . GLY A 1 84 ? 20.752 -6.322 -15.748 1.00 89.56 84 GLY A C 1
ATOM 683 O O . GLY A 1 84 ? 21.346 -6.991 -14.910 1.00 89.56 84 GLY A O 1
ATOM 684 N N . ARG A 1 85 ? 20.600 -4.998 -15.632 1.00 90.00 85 ARG A N 1
ATOM 685 C CA . ARG A 1 85 ? 21.100 -4.201 -14.502 1.00 90.00 85 ARG A CA 1
ATOM 686 C C . ARG A 1 85 ? 20.144 -4.258 -13.299 1.00 90.00 85 ARG A C 1
ATOM 688 O O . ARG A 1 85 ? 18.933 -4.414 -13.496 1.00 90.00 85 ARG A O 1
ATOM 695 N N . PRO A 1 86 ? 20.639 -4.089 -12.060 1.00 91.88 86 PRO A N 1
ATOM 696 C CA . PRO A 1 86 ? 19.781 -4.037 -10.882 1.00 91.88 86 PRO A CA 1
ATOM 697 C C . PRO A 1 86 ? 18.894 -2.780 -10.874 1.00 91.88 86 PRO A C 1
ATOM 699 O O . PRO A 1 86 ? 19.245 -1.737 -11.423 1.00 91.88 86 PRO A O 1
ATOM 702 N N . PHE A 1 87 ? 17.738 -2.862 -10.218 1.00 93.00 87 PHE A N 1
ATOM 703 C CA . PHE A 1 87 ? 16.844 -1.729 -9.967 1.00 93.00 87 PHE A CA 1
ATOM 704 C C . PHE A 1 87 ? 16.104 -1.922 -8.639 1.00 93.00 87 PHE A C 1
ATOM 706 O O . PHE A 1 87 ? 15.941 -3.043 -8.157 1.00 93.00 87 PHE A O 1
ATOM 713 N N . SER A 1 88 ? 15.660 -0.825 -8.025 1.00 93.00 88 SER A N 1
ATOM 714 C CA . SER A 1 88 ? 14.901 -0.883 -6.771 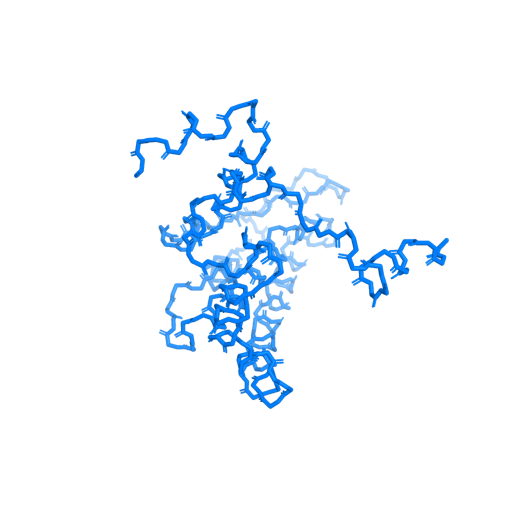1.00 93.00 88 SER A CA 1
ATOM 715 C C . SER A 1 88 ? 13.434 -1.231 -7.021 1.00 93.00 88 SER A C 1
ATOM 717 O O . SER A 1 88 ? 12.797 -0.637 -7.888 1.00 93.00 88 SER A O 1
ATOM 719 N N . VAL A 1 89 ? 12.892 -2.138 -6.203 1.00 94.81 89 VAL A N 1
ATOM 720 C CA . VAL A 1 89 ? 11.469 -2.534 -6.199 1.00 94.81 89 VAL A CA 1
ATOM 721 C C . VAL A 1 89 ? 10.708 -2.024 -4.974 1.00 94.81 89 VAL A C 1
ATOM 723 O O . VAL A 1 89 ? 9.521 -2.296 -4.824 1.00 94.81 89 VAL A O 1
ATOM 726 N N . LYS A 1 90 ? 11.378 -1.282 -4.079 1.00 94.00 90 LYS A N 1
ATOM 727 C CA . LYS A 1 90 ? 10.804 -0.844 -2.796 1.00 94.00 90 LYS A CA 1
ATOM 728 C C . LYS A 1 90 ? 9.483 -0.088 -2.992 1.00 94.00 90 LYS A C 1
ATOM 730 O O . LYS A 1 90 ? 8.465 -0.495 -2.441 1.00 94.00 90 LYS A O 1
ATOM 735 N N . LYS A 1 91 ? 9.496 0.950 -3.836 1.00 92.88 91 LYS A N 1
ATOM 736 C CA . LYS A 1 91 ? 8.302 1.755 -4.135 1.00 92.88 91 LYS A CA 1
ATOM 737 C C . LYS A 1 91 ? 7.208 0.956 -4.831 1.00 92.88 91 LYS A C 1
ATOM 739 O O . LYS A 1 91 ? 6.035 1.199 -4.586 1.00 92.88 91 LYS A O 1
ATOM 744 N N . ASP A 1 92 ? 7.578 -0.010 -5.670 1.00 94.69 92 ASP A N 1
ATOM 745 C CA . ASP A 1 92 ? 6.596 -0.843 -6.362 1.00 94.69 92 ASP A CA 1
ATOM 746 C C . ASP A 1 92 ? 5.804 -1.684 -5.350 1.00 94.69 92 ASP A C 1
ATOM 748 O O . ASP A 1 92 ? 4.579 -1.750 -5.425 1.00 94.69 92 ASP A O 1
ATOM 752 N N . LEU A 1 93 ? 6.481 -2.265 -4.352 1.00 95.56 93 LEU A N 1
ATOM 753 C CA . LEU A 1 93 ? 5.836 -3.021 -3.272 1.00 95.56 93 LEU A CA 1
ATOM 754 C C . LEU A 1 93 ? 4.988 -2.122 -2.362 1.00 95.56 93 LEU A C 1
ATOM 756 O O . LEU A 1 93 ? 3.863 -2.487 -2.017 1.00 95.56 93 LEU A O 1
ATOM 760 N N . GLU A 1 94 ? 5.494 -0.938 -2.016 1.00 94.44 94 GLU A N 1
ATOM 761 C CA . GLU A 1 94 ? 4.758 0.069 -1.242 1.00 94.44 94 GLU A CA 1
ATOM 762 C C . GLU A 1 94 ? 3.461 0.490 -1.958 1.00 94.44 94 GLU A C 1
ATOM 764 O O . GLU A 1 94 ? 2.381 0.459 -1.367 1.00 94.44 94 GLU A O 1
ATOM 769 N N . TYR A 1 95 ? 3.538 0.801 -3.255 1.00 95.19 95 TYR A N 1
ATOM 770 C CA . TYR A 1 95 ? 2.388 1.193 -4.077 1.00 95.19 95 TYR A CA 1
ATOM 771 C C . TYR A 1 95 ? 1.429 0.035 -4.347 1.00 95.19 95 TYR A C 1
ATOM 773 O O . TYR A 1 95 ? 0.218 0.250 -4.412 1.00 95.19 95 TYR A O 1
ATOM 781 N N . THR A 1 96 ? 1.936 -1.194 -4.453 1.00 95.19 96 THR A N 1
ATOM 782 C CA . THR A 1 96 ? 1.093 -2.394 -4.545 1.00 95.19 96 THR A CA 1
ATOM 783 C C . THR A 1 96 ? 0.272 -2.565 -3.272 1.00 95.19 96 THR A C 1
ATOM 785 O O . THR A 1 96 ? -0.947 -2.705 -3.348 1.00 95.19 96 THR A O 1
ATOM 788 N N . SER A 1 97 ? 0.919 -2.486 -2.104 1.00 94.56 97 SER A N 1
ATOM 789 C CA . SER A 1 97 ? 0.247 -2.575 -0.802 1.00 94.56 97 SER A CA 1
ATOM 790 C C . SER A 1 97 ? -0.806 -1.478 -0.642 1.00 94.56 97 SER A C 1
ATOM 792 O O . SER A 1 97 ? -1.961 -1.766 -0.329 1.00 94.56 97 SER A O 1
ATOM 794 N N . LEU A 1 98 ? -0.448 -0.229 -0.963 1.00 94.50 98 LEU A N 1
ATOM 795 C CA . LEU A 1 98 ? -1.384 0.894 -0.959 1.00 94.50 98 LEU A CA 1
ATOM 796 C C . LEU A 1 98 ? -2.578 0.635 -1.888 1.00 94.50 98 LEU A C 1
ATOM 798 O O . LEU A 1 98 ? -3.720 0.833 -1.488 1.00 94.50 98 LEU A O 1
ATOM 802 N N . GLY A 1 99 ? -2.332 0.155 -3.109 1.00 92.81 99 GLY A N 1
ATOM 803 C CA . GLY A 1 99 ? -3.379 -0.164 -4.079 1.00 92.81 99 GLY A CA 1
ATOM 804 C C . GLY A 1 99 ? -4.347 -1.242 -3.588 1.00 92.81 99 GLY A C 1
ATOM 805 O O . GLY A 1 99 ? -5.554 -1.077 -3.746 1.00 92.81 99 GLY A O 1
ATOM 806 N N . VAL A 1 100 ? -3.836 -2.303 -2.955 1.00 93.19 100 VAL A N 1
ATOM 807 C CA . VAL A 1 100 ? -4.663 -3.357 -2.342 1.00 93.19 100 VAL A CA 1
ATOM 808 C C . VAL A 1 100 ? -5.488 -2.799 -1.185 1.00 93.19 100 VAL A C 1
ATOM 810 O O . VAL A 1 100 ? -6.677 -3.087 -1.093 1.00 93.19 100 VAL A O 1
ATOM 813 N N . MET A 1 101 ? -4.891 -1.979 -0.316 1.00 91.94 101 MET A N 1
ATOM 814 C CA . MET A 1 101 ? -5.597 -1.390 0.827 1.00 91.94 101 MET A CA 1
ATOM 815 C C . MET A 1 101 ? -6.673 -0.387 0.396 1.00 91.94 101 MET A C 1
ATOM 817 O O . MET A 1 101 ? -7.738 -0.330 1.011 1.00 91.94 101 MET A O 1
ATOM 821 N N . LEU A 1 102 ? -6.429 0.374 -0.674 1.00 92.12 102 LEU A N 1
ATOM 822 C CA . LEU A 1 102 ? -7.428 1.267 -1.262 1.00 92.12 102 LEU A CA 1
ATOM 823 C C . LEU A 1 102 ? -8.584 0.484 -1.895 1.00 92.12 102 LEU A C 1
ATOM 825 O O . LEU A 1 102 ? -9.733 0.865 -1.699 1.00 92.12 102 LEU A O 1
ATOM 829 N N . ASP A 1 103 ? -8.310 -0.621 -2.590 1.00 90.94 103 ASP A N 1
ATOM 830 C CA . ASP A 1 103 ? -9.357 -1.499 -3.137 1.00 90.94 103 ASP A CA 1
ATOM 831 C C . ASP A 1 103 ? -10.148 -2.189 -2.008 1.00 90.94 103 ASP A C 1
ATOM 833 O O . ASP A 1 103 ? -11.375 -2.214 -2.013 1.00 90.94 103 ASP A O 1
ATOM 837 N N . PHE A 1 104 ? -9.472 -2.632 -0.945 1.00 88.75 104 PHE A N 1
ATOM 838 C CA . PHE A 1 104 ? -10.127 -3.140 0.265 1.00 88.75 104 PHE A CA 1
ATOM 839 C C . PHE A 1 104 ? -11.072 -2.109 0.904 1.00 88.75 104 PHE A C 1
ATOM 841 O O . PHE A 1 104 ? -12.173 -2.463 1.331 1.00 88.75 104 PHE A O 1
ATOM 848 N N . ALA A 1 105 ? -10.649 -0.845 0.983 1.00 88.56 105 ALA A N 1
ATOM 849 C CA . ALA A 1 105 ? -11.404 0.214 1.648 1.00 88.56 105 ALA A CA 1
ATOM 850 C C . ALA A 1 105 ? -12.543 0.787 0.787 1.00 88.56 105 ALA A C 1
ATOM 852 O O . ALA A 1 105 ? -13.636 1.031 1.300 1.00 88.56 105 ALA A O 1
ATOM 853 N N . PHE A 1 106 ? -12.293 1.012 -0.505 1.00 88.19 106 PHE A N 1
ATOM 854 C CA . PHE A 1 106 ? -13.186 1.753 -1.407 1.00 88.19 106 PHE A CA 1
ATOM 855 C C . PHE A 1 106 ? -13.802 0.894 -2.519 1.00 88.19 106 PHE A C 1
ATOM 857 O O . PHE A 1 106 ? -14.744 1.333 -3.183 1.00 88.19 106 PHE A O 1
ATOM 864 N N . GLY A 1 107 ? -13.313 -0.331 -2.705 1.00 86.31 107 GLY A N 1
ATOM 865 C CA . GLY A 1 107 ? -13.726 -1.242 -3.764 1.00 86.31 107 GLY A CA 1
ATOM 866 C C . GLY A 1 107 ? -13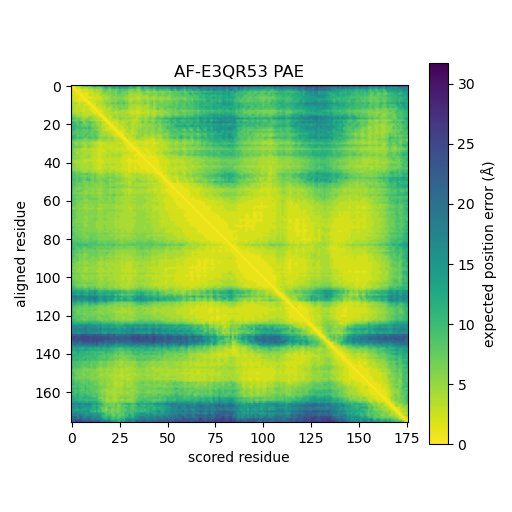.128 -0.919 -5.135 1.00 86.31 107 GLY A C 1
ATOM 867 O O . GLY A 1 107 ? -12.446 0.087 -5.353 1.00 86.31 107 GLY A O 1
ATOM 868 N N . SER A 1 108 ? -13.484 -1.760 -6.104 1.00 79.50 108 SER A N 1
ATOM 869 C CA . SER A 1 108 ? -12.884 -1.795 -7.443 1.00 79.50 108 SER A CA 1
ATOM 870 C C . SER A 1 108 ? -13.212 -0.594 -8.337 1.00 79.50 108 SER A C 1
ATOM 872 O O . SER A 1 108 ? -12.583 -0.403 -9.375 1.00 79.50 108 SER A O 1
ATOM 874 N N . ASN A 1 109 ? -14.175 0.244 -7.943 1.00 80.75 109 ASN A N 1
ATOM 875 C CA . ASN A 1 109 ? -14.544 1.458 -8.679 1.00 80.75 109 ASN A CA 1
ATOM 876 C C . ASN A 1 109 ? -13.554 2.616 -8.465 1.00 80.75 109 ASN A C 1
ATOM 878 O O . ASN A 1 109 ? -13.716 3.693 -9.048 1.00 80.75 109 ASN A O 1
ATOM 882 N N . TRP A 1 110 ? -12.542 2.420 -7.620 1.00 81.69 110 TRP A N 1
ATOM 883 C CA . TRP A 1 110 ? -11.522 3.418 -7.351 1.00 81.69 110 TRP A CA 1
ATOM 884 C C . TRP A 1 110 ? -10.613 3.652 -8.571 1.00 81.69 110 TRP A C 1
ATOM 886 O O . TRP A 1 110 ? -9.902 2.760 -9.028 1.00 81.69 110 TRP A O 1
ATOM 896 N N . LYS A 1 111 ? -10.618 4.883 -9.100 1.00 72.94 111 LYS A N 1
ATOM 897 C CA . LYS A 1 111 ? -9.926 5.231 -10.357 1.00 72.94 111 LYS A CA 1
ATOM 898 C C . LYS A 1 111 ? -8.453 5.608 -10.185 1.00 72.94 111 LYS A C 1
ATOM 900 O O . LYS A 1 111 ? -7.678 5.471 -11.128 1.00 72.94 111 LYS A O 1
ATOM 905 N N . HIS A 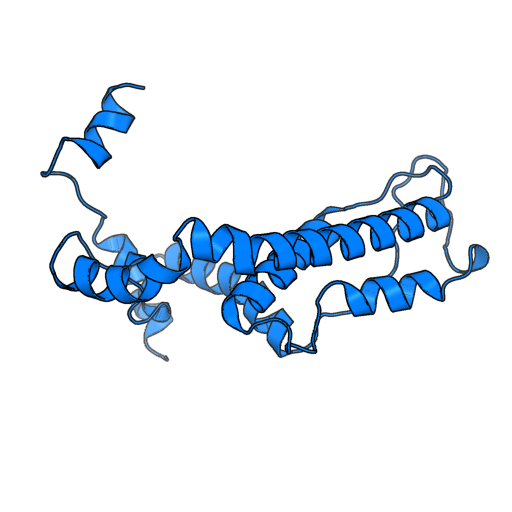1 112 ? -8.057 6.105 -9.014 1.00 76.94 112 HIS A N 1
ATOM 906 C CA . HIS A 1 112 ? -6.701 6.613 -8.786 1.00 76.94 112 HIS A CA 1
ATOM 907 C C . HIS A 1 112 ? -5.780 5.505 -8.265 1.00 76.94 112 HIS A C 1
ATOM 909 O O . HIS A 1 112 ? -5.534 5.389 -7.065 1.00 76.94 112 HIS A O 1
ATOM 915 N N . THR A 1 113 ? -5.284 4.660 -9.168 1.00 82.69 113 THR A N 1
ATOM 916 C CA . THR A 1 113 ? -4.373 3.566 -8.807 1.00 82.69 113 THR A CA 1
ATOM 917 C C . THR A 1 113 ? -2.937 4.065 -8.616 1.00 82.69 113 THR A C 1
ATOM 919 O O . THR A 1 113 ? -2.501 5.011 -9.268 1.00 82.69 113 THR A O 1
ATOM 922 N N . ALA A 1 114 ? 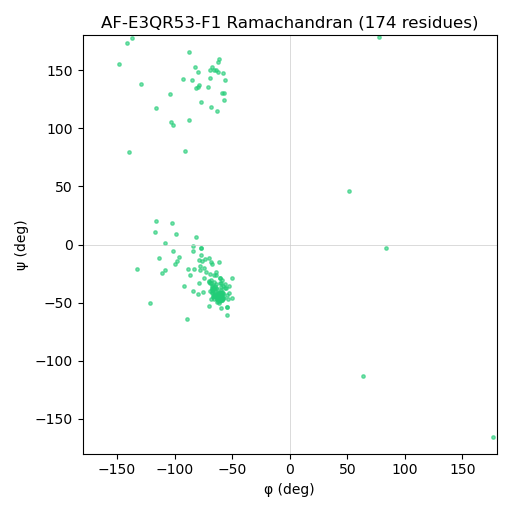-2.187 3.421 -7.717 1.00 88.62 114 ALA A N 1
ATOM 923 C CA . ALA A 1 114 ? -0.790 3.771 -7.454 1.00 88.62 114 ALA A CA 1
ATOM 924 C C . ALA A 1 114 ? 0.179 3.220 -8.524 1.00 88.62 114 ALA A C 1
ATOM 926 O O . ALA A 1 114 ? 1.171 3.868 -8.855 1.00 88.62 114 ALA A O 1
ATOM 927 N N . LEU A 1 115 ? -0.121 2.042 -9.091 1.00 91.31 115 LEU A N 1
ATOM 928 C CA . LEU A 1 115 ? 0.727 1.354 -10.077 1.00 91.31 115 LEU A CA 1
ATOM 929 C C . LEU A 1 115 ? 0.395 1.704 -11.532 1.00 91.31 115 LEU A C 1
ATOM 931 O O . LEU A 1 115 ? 1.305 1.811 -12.350 1.00 91.31 115 LEU A O 1
ATOM 935 N N . GLY A 1 116 ? -0.881 1.917 -11.866 1.00 90.88 116 GLY A N 1
ATOM 936 C CA . GLY A 1 116 ? -1.324 2.153 -13.246 1.00 90.88 116 GLY A CA 1
ATOM 937 C C . GLY A 1 116 ? -0.580 3.294 -13.958 1.00 90.88 116 GLY A C 1
ATOM 938 O O . GLY A 1 116 ? -0.096 3.086 -15.072 1.00 90.88 116 GLY A O 1
ATOM 939 N N . PRO A 1 117 ? -0.402 4.473 -13.330 1.00 92.81 117 PRO A N 1
ATOM 940 C CA . PRO A 1 117 ? 0.408 5.549 -13.902 1.00 92.81 117 PRO A CA 1
ATOM 941 C C . PRO A 1 117 ? 1.880 5.164 -14.129 1.00 92.81 117 PRO A C 1
ATOM 943 O O . PRO A 1 117 ? 2.475 5.609 -15.108 1.00 92.81 117 PRO A O 1
ATOM 946 N N . GLN A 1 118 ? 2.461 4.308 -13.277 1.00 94.31 118 GLN A N 1
ATOM 947 C CA . GLN A 1 118 ? 3.844 3.829 -13.433 1.00 94.31 118 GLN A CA 1
ATOM 948 C C . GLN A 1 118 ? 3.979 2.921 -14.654 1.00 94.31 118 GLN A C 1
ATOM 950 O O . GLN A 1 118 ? 4.881 3.111 -15.467 1.00 94.31 118 GLN A O 1
ATOM 955 N N . VAL A 1 119 ? 3.053 1.968 -14.809 1.00 93.94 119 VAL A N 1
ATOM 956 C CA . VAL A 1 119 ? 3.004 1.070 -15.972 1.00 93.94 119 VAL A CA 1
ATOM 957 C C . VAL A 1 119 ? 2.851 1.889 -17.253 1.00 93.94 119 VAL A C 1
ATOM 959 O O . VAL A 1 119 ? 3.621 1.711 -18.196 1.00 93.94 119 VAL A O 1
ATOM 962 N N . GLN A 1 120 ? 1.929 2.857 -17.269 1.00 93.94 120 GLN A N 1
ATOM 963 C CA . GLN A 1 120 ? 1.729 3.736 -18.424 1.00 93.94 120 GLN A CA 1
ATOM 964 C C . GLN A 1 120 ? 2.984 4.537 -18.777 1.00 93.94 120 GLN A C 1
ATOM 966 O O . GLN A 1 120 ? 3.329 4.611 -19.956 1.00 93.94 120 GLN A O 1
ATOM 971 N N . LEU A 1 121 ? 3.682 5.103 -17.789 1.00 93.81 121 LEU A N 1
ATOM 972 C CA . LEU A 1 121 ? 4.937 5.816 -1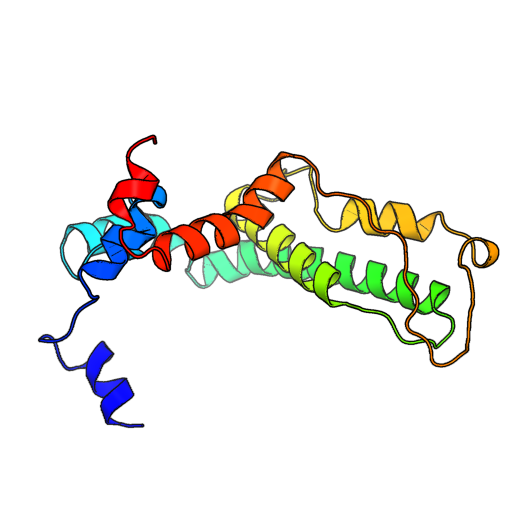8.020 1.00 93.81 121 LEU A CA 1
ATOM 973 C C . LEU A 1 121 ? 5.988 4.895 -18.648 1.00 93.81 121 LEU A C 1
ATOM 975 O O . LEU A 1 121 ? 6.500 5.203 -19.721 1.00 93.81 121 LEU A O 1
ATOM 979 N N . LEU A 1 122 ? 6.279 3.754 -18.016 1.00 93.88 122 LEU A N 1
ATOM 980 C CA . LEU A 1 122 ? 7.347 2.863 -18.475 1.00 93.88 122 LEU A CA 1
ATOM 981 C C . LEU A 1 122 ? 7.024 2.186 -19.811 1.00 93.88 122 LEU A C 1
ATOM 983 O O . LEU A 1 122 ? 7.934 1.937 -20.594 1.00 93.88 122 LEU A O 1
ATOM 987 N N . SER A 1 123 ? 5.746 1.936 -20.108 1.00 93.25 123 SER A N 1
ATOM 988 C CA . SER A 1 123 ? 5.321 1.368 -21.396 1.00 93.25 123 SER A CA 1
ATOM 989 C C . SER A 1 123 ? 5.617 2.276 -22.597 1.00 93.25 123 SER A C 1
ATOM 991 O O . SER A 1 123 ? 5.717 1.788 -23.721 1.00 93.25 123 SER A O 1
ATOM 993 N N . ARG A 1 124 ? 5.753 3.589 -22.364 1.00 93.12 124 ARG A N 1
ATOM 994 C CA . ARG A 1 124 ? 6.000 4.605 -23.398 1.00 93.12 124 ARG A CA 1
ATOM 995 C C . ARG A 1 124 ? 7.475 4.960 -23.566 1.00 93.12 124 ARG A C 1
ATOM 997 O O . ARG A 1 124 ? 7.798 5.666 -24.514 1.00 93.12 124 ARG A O 1
ATOM 1004 N N . LEU A 1 125 ? 8.341 4.511 -22.659 1.00 90.94 125 LEU A N 1
ATOM 1005 C CA . LEU A 1 125 ? 9.772 4.792 -22.721 1.00 90.94 125 LEU A CA 1
ATOM 1006 C C . LEU A 1 125 ? 10.462 3.877 -23.727 1.00 90.94 125 LEU A C 1
ATOM 1008 O O . LEU A 1 125 ? 10.227 2.663 -23.759 1.00 90.94 125 LEU A O 1
ATOM 1012 N N . ALA A 1 126 ? 11.351 4.470 -24.512 1.00 85.50 126 ALA A N 1
ATOM 1013 C CA . ALA A 1 126 ? 12.269 3.750 -25.370 1.00 85.50 126 ALA A CA 1
ATOM 1014 C C . ALA A 1 126 ? 13.555 3.398 -24.594 1.00 85.50 126 ALA A C 1
ATOM 1016 O O . ALA A 1 126 ? 13.815 3.903 -23.498 1.00 85.50 126 ALA A O 1
ATOM 1017 N N . LEU A 1 127 ? 14.372 2.487 -25.131 1.00 79.25 127 LEU A N 1
ATOM 1018 C CA . LEU A 1 127 ? 15.614 2.072 -24.458 1.00 79.25 127 LEU A CA 1
ATOM 1019 C C . LEU A 1 127 ? 16.661 3.192 -24.450 1.00 79.25 127 LEU A C 1
ATOM 1021 O O . LEU A 1 127 ? 17.542 3.210 -23.586 1.00 79.25 127 LEU A O 1
ATOM 1025 N N . GLU A 1 128 ? 16.553 4.092 -25.419 1.00 81.69 128 GLU A N 1
ATOM 1026 C CA . GLU A 1 128 ? 17.408 5.247 -25.657 1.00 81.69 128 GLU A CA 1
ATOM 1027 C C . GLU A 1 128 ? 17.172 6.358 -24.624 1.00 81.69 128 GLU A C 1
ATOM 1029 O O . GLU A 1 128 ? 18.082 7.135 -24.349 1.00 81.69 128 GLU A O 1
ATOM 1034 N N . ASP A 1 129 ? 15.992 6.386 -23.996 1.00 79.06 129 ASP A N 1
ATOM 1035 C CA . ASP A 1 129 ? 15.614 7.388 -22.990 1.00 79.06 129 ASP A CA 1
ATOM 1036 C C . ASP A 1 129 ? 16.254 7.131 -21.613 1.00 79.06 129 ASP A C 1
ATOM 1038 O O . ASP A 1 129 ? 16.150 7.955 -2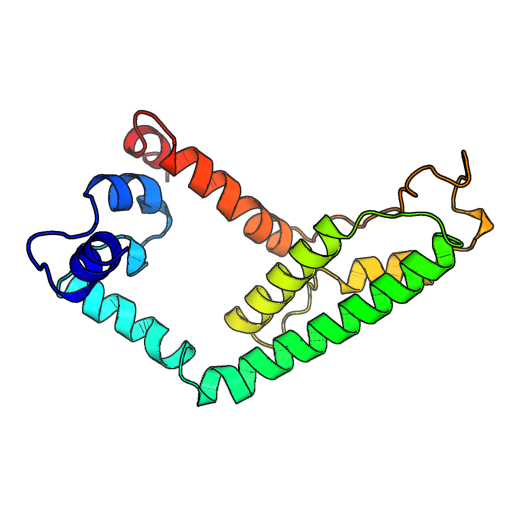0.702 1.00 79.06 129 ASP A O 1
ATOM 1042 N N . ILE A 1 130 ? 16.894 5.971 -21.428 1.00 82.38 130 ILE A N 1
ATOM 1043 C CA . ILE A 1 130 ? 17.482 5.558 -20.152 1.00 82.38 130 ILE A CA 1
ATOM 1044 C C . ILE A 1 130 ? 18.995 5.746 -20.195 1.00 82.38 130 ILE A C 1
ATOM 1046 O O . ILE A 1 130 ? 19.710 4.920 -20.770 1.00 82.38 130 ILE A O 1
ATOM 1050 N N . ASP A 1 131 ? 19.471 6.790 -19.514 1.00 73.69 131 ASP A N 1
ATOM 1051 C CA . ASP A 1 131 ? 20.897 7.054 -19.326 1.00 73.69 131 ASP A CA 1
ATOM 1052 C C . ASP A 1 131 ? 21.595 5.851 -18.662 1.00 73.69 131 ASP A C 1
ATOM 1054 O O . ASP A 1 131 ? 21.127 5.278 -17.668 1.00 73.69 131 ASP A O 1
ATOM 1058 N N . ILE A 1 132 ? 22.709 5.423 -19.252 1.00 69.19 132 ILE A N 1
ATOM 1059 C CA . ILE A 1 132 ? 23.482 4.265 -18.804 1.00 69.19 132 ILE A CA 1
ATOM 1060 C C . ILE A 1 132 ? 24.846 4.761 -18.359 1.00 69.19 132 ILE A C 1
ATOM 1062 O O . ILE A 1 132 ? 25.634 5.224 -19.178 1.00 69.19 132 ILE A O 1
ATOM 1066 N N . LYS A 1 133 ? 25.155 4.581 -17.074 1.00 72.62 133 LYS A N 1
ATOM 1067 C CA . LYS A 1 133 ? 26.494 4.857 -16.546 1.00 72.62 133 LYS A CA 1
ATOM 1068 C C . LYS A 1 133 ? 27.389 3.627 -16.655 1.00 72.62 133 LYS A C 1
ATOM 1070 O O . LYS A 1 133 ? 28.347 3.633 -17.418 1.00 72.62 133 LYS A O 1
ATOM 1075 N N . THR A 1 134 ? 27.047 2.550 -15.947 1.00 76.94 134 THR A N 1
ATOM 1076 C CA . THR A 1 134 ? 27.791 1.281 -15.967 1.00 76.94 134 THR A CA 1
ATOM 1077 C C . THR A 1 134 ? 26.847 0.070 -15.928 1.00 76.94 134 THR A C 1
ATOM 1079 O O . THR A 1 134 ? 25.627 0.222 -15.815 1.00 76.94 134 THR A O 1
ATOM 1082 N N . VAL A 1 135 ? 27.407 -1.137 -16.087 1.00 74.94 135 VAL A N 1
ATOM 1083 C CA . VAL A 1 135 ? 26.665 -2.414 -16.093 1.00 74.94 135 VAL A CA 1
ATOM 1084 C C . VAL A 1 135 ? 26.221 -2.835 -14.687 1.00 74.94 135 VAL A C 1
ATOM 1086 O O . VAL A 1 135 ? 25.181 -3.470 -14.549 1.00 74.94 135 VAL A O 1
ATOM 1089 N N . ASP A 1 136 ? 26.958 -2.446 -13.647 1.00 80.31 136 ASP A N 1
ATOM 1090 C CA . ASP A 1 136 ? 26.661 -2.852 -12.267 1.00 80.31 136 ASP A CA 1
ATOM 1091 C C . ASP A 1 136 ? 25.881 -1.788 -11.480 1.00 80.31 136 ASP A C 1
ATOM 1093 O O . ASP A 1 136 ? 25.311 -2.083 -10.427 1.00 80.31 136 ASP A O 1
ATOM 1097 N N . ASP A 1 137 ? 25.806 -0.555 -11.991 1.00 83.69 137 ASP A N 1
ATOM 1098 C CA . ASP A 1 137 ? 25.074 0.516 -11.321 1.00 83.69 137 ASP A CA 1
ATOM 1099 C C . ASP A 1 137 ? 23.551 0.295 -11.378 1.00 83.69 137 ASP A C 1
ATOM 1101 O O . ASP A 1 137 ? 22.994 0.010 -12.448 1.00 83.69 137 ASP A O 1
ATOM 1105 N N . PRO A 1 138 ? 22.838 0.502 -10.252 1.00 86.56 138 PRO A N 1
ATOM 1106 C CA . PRO A 1 138 ? 21.388 0.456 -10.234 1.00 86.56 138 PRO A CA 1
ATOM 1107 C C . PRO A 1 138 ? 20.770 1.470 -11.196 1.00 86.56 138 PRO A C 1
ATOM 1109 O O . PRO A 1 138 ? 21.075 2.664 -11.160 1.00 86.56 138 PRO A O 1
ATOM 1112 N N . VAL A 1 139 ? 19.836 1.004 -12.020 1.00 89.88 139 VAL A N 1
ATOM 1113 C CA . VAL A 1 139 ? 19.107 1.867 -12.950 1.00 89.88 139 VAL A CA 1
ATOM 1114 C C . VAL A 1 139 ? 18.048 2.647 -12.192 1.00 89.88 139 VAL A C 1
ATOM 1116 O O . VAL A 1 139 ? 17.145 2.071 -11.578 1.00 89.88 139 VAL A O 1
ATOM 1119 N N . SER A 1 140 ? 18.128 3.972 -12.285 1.00 88.62 140 SER A N 1
ATOM 1120 C CA . SER A 1 140 ? 17.059 4.859 -11.839 1.00 88.62 140 SER A CA 1
ATOM 1121 C C . SER A 1 140 ? 16.068 5.054 -12.980 1.00 88.62 140 SER A C 1
ATOM 1123 O O . SER A 1 140 ? 16.368 5.717 -13.969 1.00 88.62 140 SER A O 1
ATOM 1125 N N . LEU A 1 141 ? 14.893 4.442 -12.855 1.00 89.31 141 LEU A N 1
ATOM 1126 C CA . LEU A 1 141 ? 13.790 4.634 -13.793 1.00 89.31 141 LEU A CA 1
ATOM 1127 C C . LEU A 1 141 ? 12.874 5.752 -13.280 1.00 89.31 141 LEU A C 1
ATOM 1129 O O . LEU A 1 141 ? 12.650 5.843 -12.066 1.00 89.31 141 LEU A O 1
ATOM 1133 N N . PRO A 1 142 ? 12.322 6.591 -14.172 1.00 91.00 142 PRO A N 1
ATOM 1134 C CA . PRO A 1 142 ? 11.434 7.666 -13.761 1.00 91.00 142 PRO A CA 1
ATOM 1135 C C . PRO A 1 142 ? 10.177 7.092 -13.094 1.00 91.00 142 PRO A C 1
ATOM 1137 O O . PRO A 1 142 ? 9.734 5.984 -13.391 1.00 91.00 142 PRO A O 1
ATOM 1140 N N . THR A 1 143 ? 9.626 7.843 -12.144 1.00 91.12 143 THR A N 1
ATOM 1141 C CA . THR A 1 143 ? 8.451 7.455 -11.354 1.00 91.12 143 THR A CA 1
ATOM 1142 C C . THR A 1 143 ? 7.438 8.591 -11.410 1.00 91.12 143 THR A C 1
ATOM 1144 O O . THR A 1 143 ? 7.814 9.758 -11.304 1.00 91.12 143 THR A O 1
ATOM 1147 N N . VAL A 1 144 ? 6.160 8.260 -11.561 1.00 92.81 144 VAL A N 1
ATOM 1148 C CA . VAL A 1 144 ? 5.063 9.233 -11.513 1.00 92.81 144 VAL A CA 1
ATOM 1149 C C . VAL A 1 144 ? 4.712 9.528 -10.048 1.00 92.81 144 VAL A C 1
ATOM 1151 O O . VAL A 1 144 ? 4.602 8.583 -9.264 1.00 92.81 144 VAL A O 1
ATOM 1154 N N . PRO A 1 145 ? 4.526 10.792 -9.639 1.00 92.44 145 PRO A N 1
ATOM 1155 C CA . PRO A 1 145 ? 3.960 11.105 -8.329 1.00 92.44 145 PRO A CA 1
ATOM 1156 C C . PRO A 1 145 ? 2.567 10.484 -8.149 1.00 92.44 145 PRO A C 1
ATOM 1158 O O . PRO A 1 145 ? 1.807 10.351 -9.109 1.00 92.44 145 PRO A O 1
ATOM 1161 N N . LEU A 1 146 ? 2.218 10.110 -6.918 1.00 92.81 146 LEU A N 1
ATOM 1162 C CA . LEU A 1 146 ? 0.855 9.685 -6.605 1.00 92.81 146 LEU A CA 1
ATOM 1163 C C . LEU A 1 146 ? -0.114 10.866 -6.761 1.00 92.81 146 LEU A C 1
ATOM 1165 O O . LEU A 1 146 ? 0.257 12.015 -6.537 1.00 92.81 146 LEU A O 1
ATOM 1169 N N . ALA A 1 147 ? -1.367 10.576 -7.116 1.00 91.94 147 ALA A N 1
ATOM 1170 C CA . ALA A 1 147 ? -2.431 11.574 -7.038 1.00 91.94 147 ALA A CA 1
ATOM 1171 C C . ALA A 1 147 ? -2.641 12.026 -5.580 1.00 91.94 147 ALA A C 1
ATOM 1173 O O . ALA A 1 147 ? -2.344 11.267 -4.655 1.00 91.94 147 ALA A O 1
ATOM 1174 N N . ASP A 1 148 ? -3.210 13.218 -5.385 1.00 91.81 148 ASP A N 1
ATOM 1175 C CA . ASP A 1 148 ? -3.304 13.880 -4.074 1.00 91.81 148 ASP A CA 1
ATOM 1176 C C . ASP A 1 148 ? -3.873 12.981 -2.969 1.00 91.81 148 ASP A C 1
ATOM 1178 O O . ASP A 1 148 ? -3.309 12.887 -1.881 1.00 91.81 148 ASP A O 1
ATOM 1182 N N . PHE A 1 149 ? -4.967 12.267 -3.252 1.00 90.75 149 PHE A N 1
ATOM 1183 C CA . PHE A 1 149 ? -5.598 11.397 -2.261 1.00 90.75 149 PHE A CA 1
ATOM 1184 C C . PHE A 1 149 ? -4.769 10.140 -1.931 1.00 90.75 149 PHE A C 1
ATOM 1186 O O . PHE A 1 149 ? -4.479 9.922 -0.758 1.00 90.75 149 PHE A O 1
ATOM 1193 N N . PRO A 1 150 ? -4.328 9.301 -2.894 1.00 91.50 150 PRO A N 1
ATOM 1194 C CA . PRO A 1 150 ? -3.410 8.210 -2.571 1.00 91.50 150 PRO A CA 1
ATOM 1195 C C . PRO A 1 150 ? -2.125 8.683 -1.884 1.00 91.50 150 PRO A C 1
ATOM 1197 O O . PRO A 1 150 ? -1.621 7.972 -1.019 1.00 91.50 150 PRO A O 1
ATOM 1200 N N . ASN A 1 151 ? -1.613 9.870 -2.230 1.00 93.88 151 ASN A N 1
ATOM 1201 C CA . ASN A 1 151 ? -0.435 10.437 -1.581 1.00 93.88 151 ASN A CA 1
ATOM 1202 C C . ASN A 1 151 ? -0.696 10.769 -0.105 1.00 93.88 151 ASN A C 1
ATOM 1204 O O . ASN A 1 151 ? 0.105 10.403 0.749 1.00 93.88 151 ASN A O 1
ATOM 1208 N N . SER A 1 152 ? -1.839 11.380 0.221 1.00 91.00 152 SER A N 1
ATOM 1209 C CA . SER A 1 152 ? -2.178 11.678 1.618 1.00 91.00 152 SER A CA 1
ATOM 1210 C C . SER A 1 152 ? -2.359 10.410 2.458 1.00 91.00 152 SER A C 1
ATOM 1212 O O . SER A 1 152 ? -1.913 10.358 3.602 1.00 91.00 152 SER A O 1
ATOM 1214 N N . VAL A 1 153 ? -2.937 9.351 1.880 1.00 90.56 153 VAL A N 1
ATOM 1215 C CA . VAL A 1 153 ? -3.042 8.036 2.539 1.00 90.56 153 VAL A CA 1
ATOM 1216 C C . VAL A 1 153 ? -1.666 7.381 2.701 1.00 90.56 153 VAL A C 1
ATOM 1218 O O . VAL A 1 153 ? -1.407 6.753 3.725 1.00 90.56 153 VAL A O 1
ATOM 1221 N N . TYR A 1 154 ? -0.781 7.533 1.714 1.00 91.62 154 TYR A N 1
ATOM 1222 C CA . TYR A 1 154 ? 0.586 7.012 1.748 1.00 91.62 154 TYR A CA 1
ATOM 1223 C C . TYR A 1 154 ? 1.452 7.680 2.827 1.00 91.62 154 TYR A C 1
ATOM 1225 O O . TYR A 1 154 ? 2.248 7.003 3.474 1.00 91.62 154 TYR A O 1
ATOM 1233 N N . GLU A 1 155 ? 1.276 8.983 3.049 1.00 90.94 155 GLU A N 1
ATOM 1234 C CA . GLU A 1 155 ? 2.025 9.763 4.046 1.00 90.94 155 GLU A CA 1
ATOM 1235 C C . GLU A 1 155 ? 1.439 9.660 5.465 1.00 90.94 155 GLU A C 1
ATOM 1237 O O . GLU A 1 155 ? 2.147 9.881 6.450 1.00 90.94 155 GLU A O 1
ATOM 1242 N N . ALA A 1 156 ? 0.162 9.286 5.601 1.00 85.75 156 ALA A N 1
ATOM 1243 C CA . ALA A 1 156 ? -0.521 9.211 6.893 1.00 85.75 156 ALA A CA 1
ATOM 1244 C C . ALA A 1 156 ? 0.215 8.368 7.962 1.00 85.75 156 ALA A C 1
ATOM 1246 O O . ALA A 1 156 ? 0.286 8.821 9.108 1.00 85.75 156 ALA A O 1
ATOM 1247 N N . PRO A 1 157 ? 0.809 7.194 7.652 1.00 84.38 157 PRO A N 1
ATOM 1248 C CA . PRO A 1 157 ? 1.579 6.431 8.633 1.00 84.38 157 PRO A CA 1
ATOM 1249 C C . PRO A 1 157 ? 2.778 7.196 9.203 1.00 84.38 157 PRO A C 1
ATOM 1251 O O . PRO A 1 157 ? 3.049 7.070 10.393 1.00 84.38 157 PRO A O 1
ATOM 1254 N N . GLU A 1 158 ? 3.464 8.014 8.398 1.00 84.31 158 GLU A N 1
ATOM 1255 C CA . GLU A 1 158 ? 4.604 8.819 8.860 1.00 84.31 158 GLU A CA 1
ATOM 1256 C C . GLU A 1 158 ? 4.146 9.906 9.842 1.00 84.31 158 GLU A C 1
ATOM 1258 O O . GLU A 1 158 ? 4.812 10.180 10.842 1.00 84.31 158 GLU A O 1
ATOM 1263 N N . VAL A 1 159 ? 2.980 10.509 9.589 1.00 80.00 159 VAL A N 1
ATOM 1264 C CA . VAL A 1 159 ? 2.372 11.476 10.513 1.00 80.00 159 VAL A CA 1
ATOM 1265 C C . VAL A 1 159 ? 2.034 10.798 11.840 1.00 80.00 159 VAL A C 1
ATOM 1267 O O . VAL A 1 159 ? 2.410 11.305 12.895 1.00 80.00 159 VAL A O 1
ATOM 1270 N N . VAL A 1 160 ? 1.398 9.623 11.792 1.00 79.19 160 VAL A N 1
ATOM 1271 C CA . VAL A 1 160 ? 1.064 8.840 12.993 1.00 79.19 160 VAL A CA 1
ATOM 1272 C C . VAL A 1 160 ? 2.325 8.437 13.760 1.00 79.19 160 VAL A C 1
ATOM 1274 O O . VAL A 1 160 ? 2.368 8.575 14.980 1.00 79.19 160 VAL A O 1
ATOM 1277 N N . GLU A 1 161 ? 3.374 7.987 13.071 1.00 83.19 161 GLU A N 1
ATOM 1278 C CA . GLU A 1 161 ? 4.651 7.631 13.694 1.00 83.19 161 GLU A C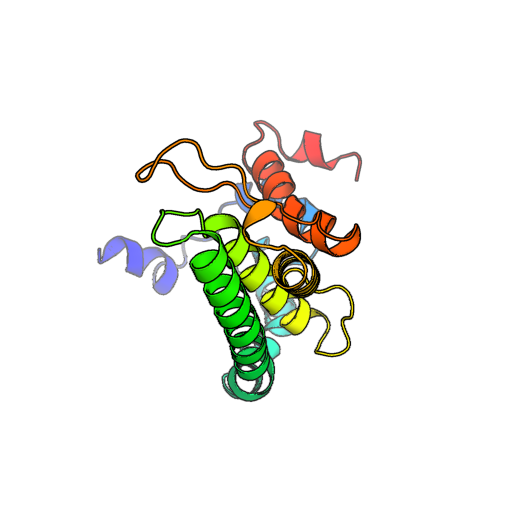A 1
ATOM 1279 C C . GLU A 1 161 ? 5.277 8.823 14.430 1.00 83.19 161 GLU A C 1
ATOM 1281 O O . GLU A 1 161 ? 5.714 8.686 15.577 1.00 83.19 161 GLU A O 1
ATOM 1286 N N . LYS A 1 162 ? 5.280 10.008 13.808 1.00 79.44 162 LYS A N 1
ATOM 1287 C CA . LYS A 1 162 ? 5.773 11.241 14.440 1.00 79.44 162 LYS A CA 1
ATOM 1288 C C . LYS A 1 162 ? 4.977 11.592 15.696 1.00 79.44 162 LYS A C 1
ATOM 1290 O O . LYS A 1 162 ? 5.589 11.960 16.697 1.00 79.44 162 LYS A O 1
ATOM 1295 N N . THR A 1 163 ? 3.653 11.433 15.668 1.00 76.19 163 THR A N 1
ATOM 1296 C CA . THR A 1 163 ? 2.789 11.688 16.831 1.00 76.19 163 THR A CA 1
ATOM 1297 C C . THR A 1 163 ? 3.035 10.689 17.962 1.00 76.19 163 THR A C 1
ATOM 1299 O O . THR A 1 163 ? 3.180 11.098 19.113 1.00 76.19 163 THR A O 1
ATOM 1302 N N . ILE A 1 164 ? 3.149 9.391 17.655 1.00 75.19 164 ILE A N 1
ATOM 1303 C CA . ILE A 1 164 ? 3.410 8.343 18.657 1.00 75.19 164 ILE A CA 1
ATOM 1304 C C . ILE A 1 164 ? 4.774 8.545 19.329 1.00 75.19 164 ILE A C 1
ATOM 1306 O O . ILE A 1 164 ? 4.901 8.333 20.533 1.00 75.19 164 ILE A O 1
ATOM 1310 N N . ASN A 1 165 ? 5.790 8.962 18.571 1.00 79.12 165 ASN A N 1
ATOM 1311 C CA . ASN A 1 165 ? 7.150 9.145 19.083 1.00 79.12 165 ASN A CA 1
ATOM 1312 C C . ASN A 1 165 ? 7.383 10.509 19.760 1.00 79.12 165 ASN A C 1
ATOM 1314 O O . ASN A 1 165 ? 8.483 10.774 20.251 1.00 79.12 165 ASN A O 1
ATOM 1318 N N . ALA A 1 166 ? 6.381 11.390 19.798 1.00 77.31 166 ALA A N 1
ATOM 1319 C CA . ALA A 1 166 ? 6.509 12.688 20.441 1.00 77.31 166 ALA A CA 1
ATOM 1320 C C . ALA A 1 166 ? 6.620 12.556 21.968 1.00 77.31 166 ALA A C 1
ATOM 1322 O O . ALA A 1 166 ? 5.930 11.761 22.600 1.00 77.31 166 ALA A O 1
ATOM 1323 N N . LEU A 1 167 ? 7.442 13.412 22.587 1.00 72.44 167 LEU A N 1
ATOM 1324 C CA . LEU A 1 167 ? 7.566 13.504 24.051 1.00 72.44 167 LEU A CA 1
ATOM 1325 C C . LEU A 1 167 ? 6.232 13.833 24.739 1.00 72.44 167 LEU A C 1
ATOM 1327 O O . LEU A 1 167 ? 6.007 13.433 25.878 1.00 72.44 167 LEU A O 1
ATOM 1331 N N . MET A 1 168 ? 5.361 14.581 24.057 1.00 75.50 168 MET A N 1
ATOM 1332 C CA . MET A 1 168 ? 4.038 14.974 24.544 1.00 75.50 168 MET A CA 1
ATOM 1333 C C . MET A 1 168 ? 3.015 14.887 23.397 1.00 75.50 168 MET A C 1
ATOM 1335 O O . MET A 1 168 ? 2.680 15.919 22.814 1.00 75.50 168 MET A O 1
ATOM 1339 N N . PRO A 1 169 ? 2.507 13.683 23.060 1.00 71.75 169 PRO A N 1
ATOM 1340 C CA . PRO A 1 169 ? 1.611 13.479 21.915 1.00 71.75 169 PRO A CA 1
ATOM 1341 C C . PRO A 1 169 ? 0.358 14.369 21.947 1.00 71.75 169 PRO A C 1
ATOM 1343 O O . PRO A 1 169 ? -0.004 14.960 20.936 1.00 71.75 169 PRO A O 1
ATOM 1346 N N . LYS A 1 170 ? -0.214 14.598 23.139 1.00 68.38 170 LYS A N 1
ATOM 1347 C CA . LYS A 1 170 ? -1.384 15.479 23.345 1.00 68.38 170 LYS A CA 1
ATOM 1348 C C . LYS A 1 170 ? -1.164 16.934 22.930 1.00 68.38 170 LYS A C 1
ATOM 1350 O O . LYS A 1 170 ? -2.109 17.617 22.557 1.00 68.38 170 LYS A O 1
ATOM 1355 N N . LEU A 1 171 ? 0.075 17.430 22.995 1.00 71.62 171 LEU A N 1
ATOM 1356 C CA . LEU A 1 171 ? 0.421 18.780 22.533 1.00 71.62 171 LEU A CA 1
ATOM 1357 C C . LEU A 1 171 ? 0.684 18.837 21.025 1.00 71.62 171 LEU A C 1
ATOM 1359 O O . LEU A 1 171 ? 0.893 19.923 20.494 1.00 71.62 171 LEU A O 1
ATOM 1363 N N . GLN A 1 172 ? 0.697 17.699 20.334 1.00 67.06 172 GLN A N 1
ATOM 1364 C CA . GLN A 1 172 ? 0.741 17.647 18.875 1.00 67.06 172 GLN A CA 1
ATOM 1365 C C . GLN A 1 172 ? -0.636 17.404 18.250 1.00 67.06 172 GLN A C 1
ATOM 1367 O O . GLN A 1 172 ? -0.812 17.669 17.068 1.00 67.06 172 GLN A O 1
ATOM 1372 N N . THR A 1 173 ? -1.620 16.932 19.018 1.00 66.88 173 THR A N 1
ATOM 1373 C CA . THR A 1 173 ? -2.983 16.671 18.526 1.00 66.88 173 THR A CA 1
ATOM 1374 C C . THR A 1 173 ? -3.999 17.757 18.901 1.00 66.88 173 THR A C 1
ATOM 1376 O O . THR A 1 173 ? -5.111 17.728 18.398 1.00 66.88 173 THR A O 1
ATOM 1379 N N . TRP A 1 174 ? -3.631 18.760 19.713 1.00 62.56 174 TRP A N 1
ATOM 1380 C CA . TRP A 1 174 ? -4.549 19.809 20.208 1.00 62.56 174 TRP A CA 1
ATOM 1381 C C . TRP A 1 174 ? -5.093 20.808 19.169 1.00 62.56 174 TRP A C 1
ATOM 1383 O O . TRP A 1 174 ? -6.024 21.545 19.486 1.00 62.56 174 TRP A O 1
ATOM 1393 N N . TRP A 1 175 ? -4.504 20.891 17.971 1.00 59.91 175 TRP A N 1
ATOM 1394 C CA . TRP A 1 175 ? -4.961 21.777 16.883 1.00 59.91 175 TRP A CA 1
ATOM 1395 C C . TRP A 1 175 ? -5.817 21.057 15.831 1.00 59.91 175 TRP A C 1
ATOM 1397 O O . TRP A 1 175 ? -6.072 21.620 14.762 1.00 59.91 175 TRP A O 1
ATOM 1407 N N . TRP A 1 176 ? -6.204 19.813 16.109 1.00 50.59 176 TRP A N 1
ATOM 1408 C CA . TRP A 1 176 ? -7.118 19.009 15.304 1.00 50.59 176 TRP A CA 1
ATOM 1409 C C . TRP A 1 176 ? -8.492 18.922 15.976 1.00 50.59 176 TRP A C 1
ATOM 1411 O O . TRP A 1 176 ? -8.542 18.832 17.223 1.00 50.59 176 TRP A O 1
#

Radius of gyration: 21.3 Å; Cα contacts (8 Å, |Δi|>4): 147; chains: 1; bounding box: 46×41×60 Å

Organism: Colletotrichum graminicola (strain M1.001 / M2 / FGSC 10212) (NCBI:txid645133)

Foldseek 3Di:
DVVVVCQVPPDPVDWDDQLQLLLCVVVPQQLRNDTPDDSNVVNCVVCVVCVDPVNCVVQLVVQLVVLVVLLVLLVVLVCVLLVQEAADCVQSVLQSVLSSVCCSVPNDVDDFGQRPVSSVVSVPDDSVNFDDDDRHDYGDDDHDDGDPVSVCVSCVVVVSVCLSPDPRSNVVPVVD

Nearest PDB structures (foldseek):
  4v4g-assembly1_AT  TM=2.659E-01  e=5.980E+00  Escherichia coli

InterPro domains:
  IPR036396 Cytochrome P450 superfamily [G3DSA:1.10.630.10] (1-176)

pLDDT: mean 86.95, std 8.2, range [50.59, 97.19]

Solvent-accessible surface area (backbone atoms only — not comparable to full-atom values): 10441 Å² total; per-residue (Å²): 114,68,66,76,51,40,43,88,74,72,39,83,91,58,73,71,61,77,65,51,29,51,26,41,52,91,56,71,75,48,29,84,46,47,51,91,48,71,69,20,52,56,40,39,57,77,52,49,68,72,67,33,68,68,40,36,59,74,50,44,45,55,34,47,50,54,39,47,52,55,50,51,54,39,49,52,49,50,48,63,68,36,71,85,30,50,63,86,56,66,66,60,54,52,29,37,53,52,40,31,52,48,31,67,73,67,33,87,83,63,80,83,57,58,52,59,60,41,40,57,54,55,72,70,57,56,72,84,77,56,89,78,90,58,74,81,49,66,51,86,72,90,75,67,80,65,55,72,66,63,39,52,62,67,48,44,62,59,55,45,50,53,35,49,70,38,97,56,25,64,80,73,51,71,91,109